Protein AF-A0A2A4PG64-F1 (afdb_monomer)

Structure (mmCIF, N/CA/C/O backbone):
data_AF-A0A2A4PG64-F1
#
_entry.id   AF-A0A2A4PG64-F1
#
loop_
_atom_site.group_PDB
_atom_site.id
_atom_site.type_symbol
_atom_site.label_atom_id
_atom_site.label_alt_id
_atom_site.label_comp_id
_atom_site.label_asym_id
_atom_site.label_entity_id
_atom_site.label_seq_id
_atom_site.pdbx_PDB_ins_code
_atom_site.Cartn_x
_atom_site.Cartn_y
_atom_site.Cartn_z
_atom_site.occupancy
_atom_site.B_iso_or_equiv
_atom_site.auth_seq_id
_atom_site.auth_comp_id
_atom_site.auth_asym_id
_atom_site.auth_atom_id
_atom_site.pdbx_PDB_model_num
ATOM 1 N N . MET A 1 1 ? -49.455 13.629 35.746 1.00 66.88 1 MET A N 1
ATOM 2 C CA . MET A 1 1 ? -48.270 14.523 35.776 1.00 66.88 1 MET A CA 1
ATOM 3 C C . MET A 1 1 ? -47.013 13.804 36.256 1.00 66.88 1 MET A C 1
ATOM 5 O O . MET A 1 1 ? -46.029 13.837 35.536 1.00 66.88 1 MET A O 1
ATOM 9 N N . LYS A 1 2 ? -47.038 13.102 37.401 1.00 69.81 2 LYS A N 1
ATOM 10 C CA . LYS A 1 2 ? -45.869 12.358 37.917 1.00 69.81 2 LYS A CA 1
ATOM 11 C C . LYS A 1 2 ? -45.339 11.298 36.940 1.00 69.81 2 LYS A C 1
ATOM 13 O O . LYS A 1 2 ? -44.163 11.316 36.632 1.00 69.81 2 LYS A O 1
ATOM 18 N N . THR A 1 3 ? -46.218 10.472 36.371 1.00 75.88 3 THR A N 1
ATOM 19 C CA . THR A 1 3 ? -45.873 9.455 35.357 1.00 75.88 3 THR A CA 1
ATOM 20 C C . THR A 1 3 ? -45.266 10.037 34.081 1.00 75.88 3 THR A C 1
ATOM 22 O O . THR A 1 3 ? -44.336 9.456 33.535 1.00 75.88 3 THR A O 1
ATOM 25 N N . LEU A 1 4 ? -45.749 11.201 33.635 1.00 79.69 4 LEU A N 1
ATOM 26 C CA . LEU A 1 4 ? -45.190 11.899 32.476 1.00 79.69 4 LEU A CA 1
ATOM 27 C C . LEU A 1 4 ? -43.775 12.409 32.781 1.00 79.69 4 LEU A C 1
ATOM 29 O O . LEU A 1 4 ? -42.878 12.212 31.978 1.00 79.69 4 LEU A O 1
ATOM 33 N N . LEU A 1 5 ? -43.562 12.972 33.975 1.00 79.62 5 LEU A N 1
ATOM 34 C CA . LEU A 1 5 ? -42.252 13.442 34.429 1.00 79.62 5 LEU A CA 1
ATOM 35 C C . LEU A 1 5 ? -41.237 12.294 34.568 1.00 79.62 5 LEU A C 1
ATOM 37 O O . LEU A 1 5 ? -40.084 12.442 34.172 1.00 79.62 5 LEU A O 1
ATOM 41 N N . THR A 1 6 ? -41.664 11.140 35.091 1.00 80.12 6 THR A N 1
ATOM 42 C CA . THR A 1 6 ? -40.815 9.943 35.211 1.00 80.12 6 THR A CA 1
ATOM 43 C C . THR A 1 6 ? -40.409 9.397 33.843 1.00 80.12 6 THR A C 1
ATOM 45 O O . THR A 1 6 ? -39.262 8.993 33.662 1.00 80.12 6 THR A O 1
ATOM 48 N N . LEU A 1 7 ? -41.323 9.429 32.867 1.00 82.00 7 LEU A N 1
ATOM 49 C CA . LEU A 1 7 ? -41.050 8.981 31.504 1.00 82.00 7 LEU A CA 1
ATOM 50 C C . LEU A 1 7 ? -40.038 9.902 30.809 1.00 82.00 7 LEU A C 1
ATOM 52 O O . LEU A 1 7 ? -39.064 9.416 30.242 1.00 82.00 7 LEU A O 1
ATOM 56 N N . THR A 1 8 ? -40.199 11.224 30.925 1.00 80.19 8 THR A N 1
ATOM 57 C CA . THR A 1 8 ? -39.253 12.190 30.344 1.00 80.19 8 THR A CA 1
ATOM 58 C C . THR A 1 8 ? -37.851 12.052 30.944 1.00 80.19 8 THR A C 1
ATOM 60 O O . THR A 1 8 ? -36.862 12.137 30.220 1.00 80.19 8 THR A O 1
ATOM 63 N N . LEU A 1 9 ? -37.754 11.785 32.252 1.00 80.12 9 LEU A N 1
ATOM 64 C CA . LEU A 1 9 ? -36.472 11.595 32.934 1.00 80.12 9 LEU A CA 1
ATOM 65 C C . LEU A 1 9 ? -35.762 10.296 32.501 1.00 80.12 9 LEU A C 1
ATOM 67 O O . LEU A 1 9 ? -34.542 10.295 32.372 1.00 80.12 9 LEU A O 1
ATOM 71 N N . CYS A 1 10 ? -36.514 9.223 32.217 1.00 79.00 10 CYS A N 1
ATOM 72 C CA . CYS A 1 10 ? -35.967 7.976 31.663 1.00 79.00 10 CYS A CA 1
ATOM 73 C C . CYS A 1 10 ? -35.488 8.117 30.214 1.00 79.00 10 CYS A C 1
ATOM 75 O O . CYS A 1 10 ? -34.479 7.525 29.851 1.00 79.00 10 CYS A O 1
ATOM 77 N N . LEU A 1 11 ? -36.184 8.886 29.371 1.00 75.50 11 LEU A N 1
ATOM 78 C CA . LEU A 1 11 ? -35.723 9.098 27.995 1.00 75.50 11 LEU A CA 1
ATOM 79 C C . LEU A 1 11 ? -34.452 9.958 27.945 1.00 75.50 11 LEU A C 1
ATOM 81 O O . LEU A 1 11 ? -33.571 9.695 27.130 1.00 75.50 11 LEU A O 1
ATOM 85 N N . ALA A 1 12 ? -34.319 10.945 28.836 1.00 76.75 12 ALA A N 1
ATOM 86 C CA . ALA A 1 12 ? -33.131 11.794 28.899 1.00 76.75 12 ALA A CA 1
ATOM 87 C C . ALA A 1 12 ? -31.860 11.013 29.295 1.00 76.75 12 ALA A C 1
ATOM 89 O O . ALA A 1 12 ? -30.779 11.304 28.779 1.00 76.75 12 ALA A O 1
ATOM 90 N N . SER A 1 13 ? -31.979 9.990 30.151 1.00 70.56 13 SER A N 1
ATOM 91 C CA . SER A 1 13 ? -30.851 9.149 30.582 1.00 70.56 13 SER A CA 1
ATOM 92 C C . SER A 1 13 ? -30.405 8.107 29.547 1.00 70.56 13 SER A C 1
ATOM 94 O O . SER A 1 13 ? -29.339 7.518 29.712 1.00 70.56 13 SER A O 1
ATOM 96 N N . MET A 1 14 ? -31.168 7.900 28.467 1.00 69.00 14 MET A N 1
ATOM 97 C CA . MET A 1 14 ? -30.802 7.024 27.341 1.00 69.00 14 MET A CA 1
ATOM 98 C C . MET A 1 14 ? -30.021 7.742 26.231 1.00 69.00 14 MET A C 1
ATOM 100 O O . MET A 1 14 ? -29.757 7.151 25.184 1.00 69.00 14 MET A O 1
ATOM 104 N N . SER A 1 15 ? -29.615 8.994 26.456 1.00 65.94 15 SER A N 1
ATOM 105 C CA . SER A 1 15 ? -28.696 9.733 25.584 1.00 65.94 15 SER A CA 1
ATOM 106 C C . SER A 1 15 ? -27.285 9.141 25.706 1.00 65.94 15 SER A C 1
ATOM 108 O O . SER A 1 15 ? -26.399 9.719 26.330 1.00 65.94 15 SER A O 1
ATOM 110 N N . GLY A 1 16 ? -27.097 7.926 25.191 1.00 66.94 16 GLY A N 1
ATOM 111 C CA . GLY A 1 16 ? -25.817 7.235 25.192 1.00 66.94 16 GLY A CA 1
ATOM 112 C C . GLY A 1 16 ? -24.791 8.036 24.402 1.00 66.94 16 GLY A C 1
ATOM 113 O O . GLY A 1 16 ? -25.024 8.387 23.246 1.00 66.94 16 GLY A O 1
ATOM 114 N N . SER A 1 17 ? -23.649 8.321 25.024 1.00 67.88 17 SER A N 1
ATOM 115 C CA . SER A 1 17 ? -22.493 8.877 24.332 1.00 67.88 17 SER A CA 1
ATOM 116 C C . SER A 1 17 ? -22.073 7.908 23.229 1.00 67.88 17 SER A C 1
ATOM 118 O O . SER A 1 17 ? -21.557 6.824 23.508 1.00 67.88 17 SER A O 1
ATOM 120 N N . ALA A 1 18 ? -22.308 8.277 21.971 1.00 65.25 18 ALA A N 1
ATOM 121 C CA . ALA A 1 18 ? -21.704 7.592 20.844 1.00 65.25 18 ALA A CA 1
ATOM 122 C C . ALA A 1 18 ? -20.197 7.867 20.898 1.00 65.25 18 ALA A C 1
ATOM 124 O O . ALA A 1 18 ? -19.726 8.919 20.470 1.00 65.25 18 ALA A O 1
ATOM 125 N N . PHE A 1 19 ? -19.434 6.941 21.476 1.00 62.97 19 PHE A N 1
ATOM 126 C CA . PHE A 1 19 ? -17.986 6.954 21.349 1.00 62.97 19 PHE A CA 1
ATOM 127 C C . PHE A 1 19 ? -17.658 6.524 19.921 1.00 62.97 19 PHE A C 1
ATOM 129 O O . PHE A 1 19 ? -17.598 5.331 19.622 1.00 62.97 19 PHE A O 1
ATOM 136 N N . ALA A 1 20 ? -17.451 7.491 19.028 1.00 64.75 20 ALA A N 1
ATOM 137 C CA . ALA A 1 20 ? -16.604 7.241 17.876 1.00 64.75 20 ALA A CA 1
ATOM 138 C C . ALA A 1 20 ? -15.214 6.945 18.449 1.00 64.75 20 ALA A C 1
ATOM 140 O O . ALA A 1 20 ? -14.500 7.849 18.873 1.00 64.75 20 ALA A O 1
ATOM 141 N N . GLN A 1 21 ? -14.878 5.665 18.601 1.00 64.25 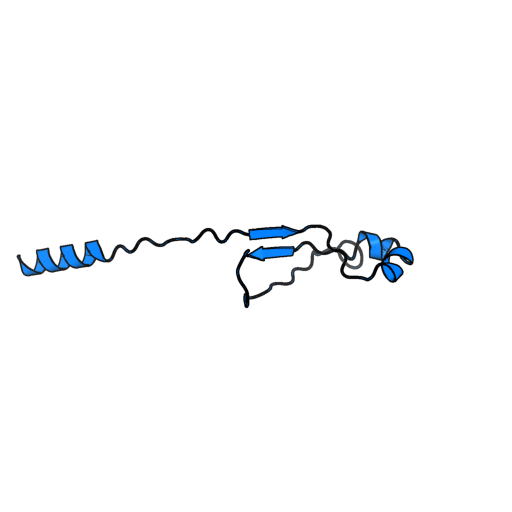21 GLN A N 1
ATOM 142 C CA . GLN A 1 21 ? -13.510 5.293 18.914 1.00 64.25 21 GLN A CA 1
ATOM 143 C C . GLN A 1 21 ? -12.690 5.705 17.697 1.00 64.25 21 GLN A C 1
ATOM 145 O O . GLN A 1 21 ? -12.873 5.129 16.623 1.00 64.25 21 GLN A O 1
ATOM 150 N N . ASP A 1 22 ? -11.830 6.711 17.859 1.00 67.38 22 ASP A N 1
ATOM 151 C CA . ASP A 1 22 ? -10.770 6.997 16.902 1.00 67.38 22 ASP A CA 1
ATOM 152 C C . ASP A 1 22 ? -9.908 5.738 16.819 1.00 67.38 22 ASP A C 1
ATOM 154 O O . ASP A 1 22 ? -9.000 5.513 17.625 1.00 67.38 22 ASP A O 1
ATOM 158 N N . ALA A 1 23 ? -10.248 4.847 15.890 1.00 75.94 23 ALA A N 1
ATOM 159 C CA . ALA A 1 23 ? -9.386 3.736 15.561 1.00 75.94 23 ALA A CA 1
ATOM 160 C C . ALA A 1 23 ? -8.093 4.373 15.063 1.00 75.94 23 ALA A C 1
ATOM 162 O O . ALA A 1 23 ? -8.098 5.122 14.088 1.00 75.94 23 ALA A O 1
ATOM 163 N N . LYS A 1 24 ? -6.994 4.147 15.780 1.00 90.88 24 LYS A N 1
ATOM 164 C CA . LYS A 1 24 ? -5.689 4.584 15.302 1.00 90.88 24 LYS A CA 1
ATOM 165 C C . LYS A 1 24 ? -5.402 3.804 14.033 1.00 90.88 24 LYS A C 1
ATOM 167 O O . LYS A 1 24 ? -5.458 2.577 14.040 1.00 90.88 24 LYS A O 1
ATOM 172 N N . TYR A 1 25 ? -5.157 4.520 12.949 1.00 93.94 25 TYR A N 1
ATOM 173 C CA . TYR A 1 25 ? -4.743 3.921 11.694 1.00 93.94 25 TYR A CA 1
ATOM 174 C C . TYR A 1 25 ? -3.282 4.230 11.446 1.00 93.94 25 TYR A C 1
ATOM 176 O O . TYR A 1 25 ? -2.792 5.312 11.777 1.00 93.94 25 TYR A O 1
ATOM 184 N N . LYS A 1 26 ? -2.621 3.282 10.795 1.00 95.69 26 LYS A N 1
ATOM 185 C CA . LYS A 1 26 ? -1.272 3.444 10.288 1.00 95.69 26 LYS A CA 1
ATOM 186 C C . LYS A 1 26 ? -1.284 3.345 8.772 1.00 95.69 26 LYS A C 1
ATOM 188 O O . LYS A 1 26 ? -2.034 2.556 8.196 1.00 95.69 26 LYS A O 1
ATOM 193 N N . THR A 1 27 ? -0.429 4.152 8.157 1.00 97.38 27 THR A N 1
ATOM 194 C CA . THR A 1 27 ? -0.114 4.070 6.735 1.00 97.38 27 THR A CA 1
ATOM 195 C C . THR A 1 27 ? 1.330 3.624 6.585 1.00 97.38 27 THR A C 1
ATOM 197 O O . THR A 1 27 ? 2.230 4.231 7.166 1.00 97.38 27 THR A O 1
ATOM 200 N N . GLU A 1 28 ? 1.552 2.582 5.798 1.00 97.88 28 GLU A N 1
ATOM 201 C CA . GLU A 1 28 ? 2.873 2.190 5.320 1.00 97.88 28 GLU A CA 1
ATOM 202 C C . GLU A 1 28 ? 2.912 2.381 3.808 1.00 97.88 28 GLU A C 1
ATOM 204 O O . GLU A 1 28 ? 1.973 1.996 3.117 1.00 97.88 28 GLU A O 1
ATOM 209 N N . LEU A 1 29 ? 3.965 3.029 3.316 1.00 97.50 29 LEU A N 1
ATOM 210 C CA . LEU A 1 29 ? 4.071 3.446 1.921 1.00 97.50 29 LEU A CA 1
ATOM 211 C C . LEU A 1 29 ? 5.139 2.636 1.191 1.00 97.50 29 LEU A C 1
ATOM 213 O O . LEU A 1 29 ? 6.14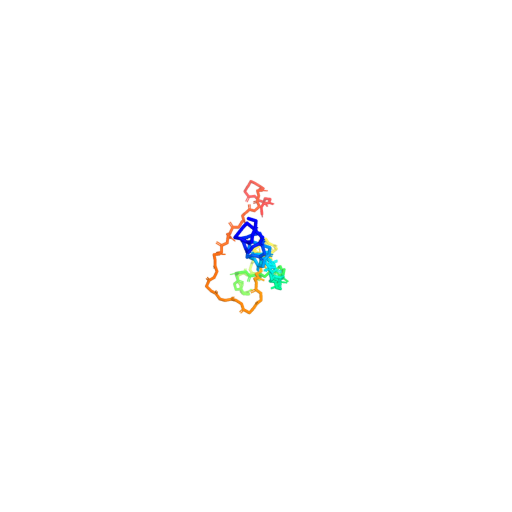8 2.267 1.800 1.00 97.50 29 LEU A O 1
ATOM 217 N N . ASN A 1 30 ? 4.965 2.465 -0.118 1.00 96.19 30 ASN A N 1
ATOM 218 C CA . ASN A 1 30 ? 5.964 1.902 -1.031 1.00 96.19 30 ASN A CA 1
ATOM 219 C C . ASN A 1 30 ? 6.446 0.493 -0.625 1.00 96.19 30 ASN A C 1
ATOM 221 O O . ASN A 1 30 ? 7.640 0.187 -0.662 1.00 96.19 30 ASN A O 1
ATOM 225 N N . ILE A 1 31 ? 5.530 -0.377 -0.188 1.00 97.62 31 ILE A N 1
ATOM 226 C CA . ILE A 1 31 ? 5.856 -1.755 0.194 1.00 97.62 31 ILE A CA 1
ATOM 227 C C . ILE A 1 31 ? 6.001 -2.610 -1.072 1.00 97.62 31 ILE A C 1
ATOM 229 O O . ILE A 1 31 ? 5.001 -2.867 -1.746 1.00 97.62 31 ILE A O 1
ATOM 233 N N . PRO A 1 32 ? 7.201 -3.120 -1.399 1.00 97.19 32 PRO A N 1
ATOM 234 C CA . PRO A 1 32 ? 7.368 -4.005 -2.543 1.00 97.19 32 PRO A CA 1
ATOM 235 C C . PRO A 1 32 ? 6.703 -5.360 -2.289 1.00 97.19 32 PRO A C 1
ATOM 237 O O . PRO A 1 32 ? 6.967 -6.005 -1.274 1.00 97.19 32 PRO A O 1
ATOM 240 N N . TYR A 1 33 ? 5.897 -5.833 -3.243 1.00 96.62 33 TYR A N 1
ATOM 241 C CA . TYR A 1 33 ? 5.246 -7.151 -3.150 1.00 96.62 33 TYR A CA 1
ATOM 242 C C . TYR A 1 33 ? 5.930 -8.251 -3.977 1.00 96.62 33 TYR A C 1
ATOM 244 O O . TYR A 1 33 ? 5.562 -9.421 -3.878 1.00 96.62 33 TYR A O 1
ATOM 252 N N . TYR A 1 34 ? 6.958 -7.905 -4.757 1.00 97.69 34 TYR A N 1
ATOM 253 C CA . TYR A 1 34 ? 7.875 -8.876 -5.360 1.00 97.69 34 TYR A CA 1
ATOM 254 C C . TYR A 1 34 ? 9.155 -9.024 -4.539 1.00 97.69 34 TYR A C 1
ATOM 256 O O . TYR A 1 34 ? 9.636 -8.078 -3.913 1.00 97.69 34 TYR A O 1
ATOM 264 N N . ASN A 1 35 ? 9.746 -10.220 -4.601 1.00 97.88 35 ASN A N 1
ATOM 265 C CA . ASN A 1 35 ? 11.033 -10.498 -3.973 1.00 97.88 35 ASN A CA 1
ATOM 266 C C . ASN A 1 35 ? 12.168 -9.640 -4.575 1.00 97.88 35 ASN A C 1
ATOM 268 O O . ASN A 1 35 ? 12.065 -9.064 -5.663 1.00 97.88 35 ASN A O 1
ATOM 272 N N . GLU A 1 36 ? 13.288 -9.577 -3.857 1.00 97.56 36 GLU A N 1
ATOM 273 C CA . GLU A 1 36 ? 14.413 -8.725 -4.236 1.00 97.56 36 GLU A CA 1
ATOM 274 C C . GLU A 1 36 ? 15.072 -9.145 -5.560 1.00 97.56 36 GLU A C 1
ATOM 276 O O . GLU A 1 36 ? 15.502 -8.278 -6.321 1.00 97.56 36 GLU A O 1
ATOM 281 N N . SER A 1 37 ? 15.145 -10.447 -5.871 1.00 98.06 37 SER A N 1
ATOM 282 C CA . SER A 1 37 ? 15.769 -10.913 -7.115 1.00 98.06 37 SER A CA 1
ATOM 283 C C . SER A 1 37 ? 14.975 -10.477 -8.348 1.00 98.06 37 SER A C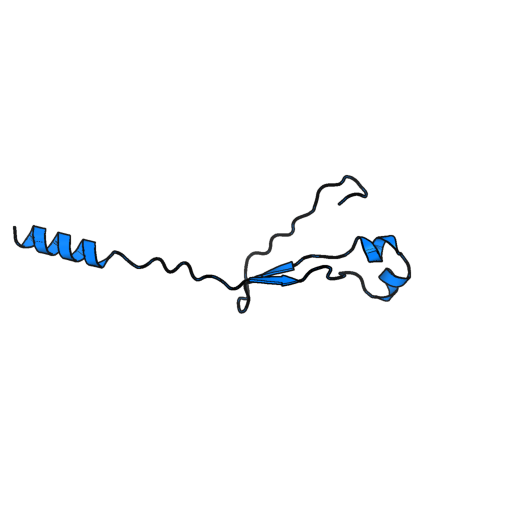 1
ATOM 285 O O . SER A 1 37 ? 15.575 -9.961 -9.289 1.00 98.06 37 SER A O 1
ATOM 287 N N . THR A 1 38 ? 13.644 -10.578 -8.320 1.00 98.19 38 THR A N 1
ATOM 288 C CA . THR A 1 38 ? 12.765 -10.075 -9.386 1.00 98.19 38 THR A CA 1
ATOM 289 C C . THR A 1 38 ? 12.903 -8.563 -9.547 1.00 98.19 38 THR A C 1
ATOM 291 O O . THR A 1 38 ? 13.081 -8.074 -10.659 1.00 98.19 38 THR A O 1
ATOM 294 N N . ARG A 1 39 ? 12.906 -7.807 -8.443 1.00 97.62 39 ARG A N 1
ATOM 295 C CA . ARG A 1 39 ? 13.062 -6.342 -8.487 1.00 97.62 39 ARG A CA 1
ATOM 296 C C . ARG A 1 39 ? 14.430 -5.892 -9.000 1.00 97.62 39 ARG A C 1
ATOM 298 O O . ARG A 1 39 ? 14.543 -4.829 -9.596 1.00 97.62 39 ARG A O 1
ATOM 305 N N . LYS A 1 40 ? 15.491 -6.665 -8.761 1.00 97.56 40 LYS A N 1
ATOM 306 C CA . LYS A 1 40 ? 16.820 -6.372 -9.325 1.00 97.56 40 LYS A CA 1
ATOM 307 C C . LYS A 1 40 ? 16.885 -6.641 -10.826 1.00 97.56 40 LYS A C 1
ATOM 309 O O . LYS A 1 40 ? 17.672 -5.990 -11.506 1.00 97.56 40 LYS A O 1
ATOM 314 N N . ALA A 1 41 ? 16.094 -7.591 -11.319 1.00 98.12 41 ALA A N 1
ATOM 315 C CA . ALA A 1 41 ? 16.085 -7.980 -12.723 1.00 98.12 41 ALA A CA 1
ATOM 316 C C . ALA A 1 41 ? 15.294 -7.008 -13.615 1.00 98.12 41 ALA A C 1
ATOM 318 O O . ALA A 1 41 ? 15.626 -6.880 -14.791 1.00 98.12 41 ALA A O 1
ATOM 319 N N . ASP A 1 42 ? 14.286 -6.319 -13.071 1.00 97.19 42 ASP A N 1
ATOM 320 C CA . ASP A 1 42 ? 13.402 -5.439 -13.839 1.00 97.19 42 ASP A CA 1
ATOM 321 C C . ASP A 1 42 ? 13.169 -4.087 -13.123 1.00 97.19 42 ASP A C 1
ATOM 323 O O . ASP A 1 42 ? 12.485 -4.036 -12.092 1.00 97.19 42 ASP A O 1
ATOM 327 N N . PRO A 1 43 ? 13.710 -2.973 -13.663 1.00 95.00 43 PRO A N 1
ATOM 328 C CA . PRO A 1 43 ? 13.498 -1.634 -13.116 1.00 95.00 43 PRO A CA 1
ATOM 329 C C . PRO A 1 43 ? 12.030 -1.199 -13.081 1.00 95.00 43 PRO A C 1
ATOM 331 O O . PRO A 1 43 ? 11.639 -0.500 -12.149 1.00 95.00 43 PRO A O 1
ATOM 334 N N . TYR A 1 44 ? 11.215 -1.624 -14.050 1.00 93.00 44 TYR A N 1
ATOM 335 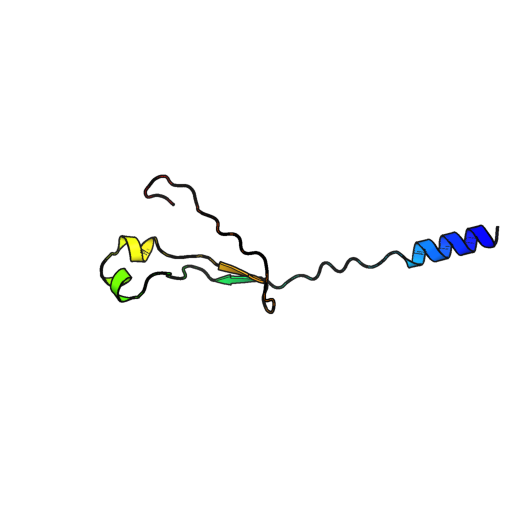C CA . TYR A 1 44 ? 9.797 -1.280 -14.099 1.00 93.00 44 TYR A CA 1
ATOM 336 C C . TYR A 1 44 ? 9.045 -1.940 -12.942 1.00 93.00 44 TYR A C 1
ATOM 338 O O . TYR A 1 44 ? 8.303 -1.272 -12.229 1.00 93.00 44 TYR A O 1
ATOM 346 N N . ILE A 1 45 ? 9.301 -3.226 -12.676 1.00 94.31 45 ILE A N 1
ATOM 347 C CA . ILE A 1 45 ? 8.745 -3.910 -11.495 1.00 94.31 45 ILE A CA 1
ATOM 348 C C . ILE A 1 45 ? 9.235 -3.242 -10.211 1.00 94.31 45 ILE A C 1
ATOM 350 O O . ILE A 1 45 ? 8.461 -3.050 -9.276 1.00 94.31 45 ILE A O 1
ATOM 354 N N . LYS A 1 46 ? 10.521 -2.882 -10.147 1.00 95.88 46 LYS A N 1
ATOM 355 C CA . LYS A 1 46 ? 11.085 -2.227 -8.965 1.00 95.88 46 LYS A CA 1
ATOM 356 C C . LYS A 1 46 ? 10.369 -0.922 -8.618 1.00 95.88 46 LYS A C 1
ATOM 358 O O . LYS A 1 46 ? 10.229 -0.661 -7.429 1.00 95.88 46 LYS A O 1
ATOM 363 N N . GLU A 1 47 ? 9.985 -0.147 -9.630 1.00 92.62 47 GLU A N 1
ATOM 364 C CA . GLU A 1 47 ? 9.341 1.164 -9.498 1.00 92.62 47 GLU A CA 1
ATOM 365 C C . GLU A 1 47 ? 7.817 1.075 -9.332 1.00 92.62 47 GLU A C 1
ATOM 367 O O . GLU A 1 47 ? 7.243 1.847 -8.576 1.00 92.62 47 GLU A O 1
ATOM 372 N N . ARG A 1 48 ? 7.145 0.165 -10.048 1.00 91.75 48 ARG A N 1
ATOM 373 C CA . ARG A 1 48 ? 5.673 0.149 -10.152 1.00 91.75 48 ARG A CA 1
ATOM 374 C C . ARG A 1 48 ? 4.996 -0.882 -9.258 1.00 91.75 48 ARG A C 1
ATOM 376 O O . ARG A 1 48 ? 3.814 -0.747 -8.961 1.00 91.75 48 ARG A O 1
ATOM 383 N N . CYS A 1 49 ? 5.701 -1.934 -8.844 1.00 93.88 49 CYS A N 1
ATOM 384 C CA . CYS A 1 49 ? 5.116 -3.021 -8.060 1.00 93.88 49 CYS A CA 1
ATOM 385 C C . CYS A 1 49 ? 5.300 -2.810 -6.552 1.00 93.88 49 CYS A C 1
ATOM 387 O O . CYS A 1 49 ? 5.893 -3.640 -5.852 1.00 93.88 49 CYS A O 1
ATOM 389 N N . GLU A 1 50 ? 4.756 -1.698 -6.065 1.00 95.44 50 GLU A N 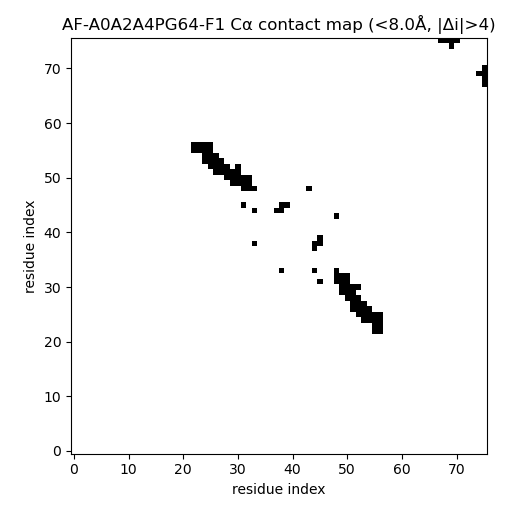1
ATOM 390 C CA . GLU A 1 50 ? 4.739 -1.311 -4.657 1.00 95.44 50 GLU A CA 1
ATOM 391 C C . GLU A 1 50 ? 3.291 -1.055 -4.199 1.00 95.44 50 GLU A C 1
ATOM 393 O O . GLU A 1 50 ? 2.411 -0.780 -5.013 1.00 95.44 50 GLU A O 1
ATOM 398 N N . LEU A 1 51 ? 3.025 -1.227 -2.903 1.00 96.56 51 LEU A N 1
ATOM 399 C CA . LEU A 1 51 ? 1.715 -1.026 -2.284 1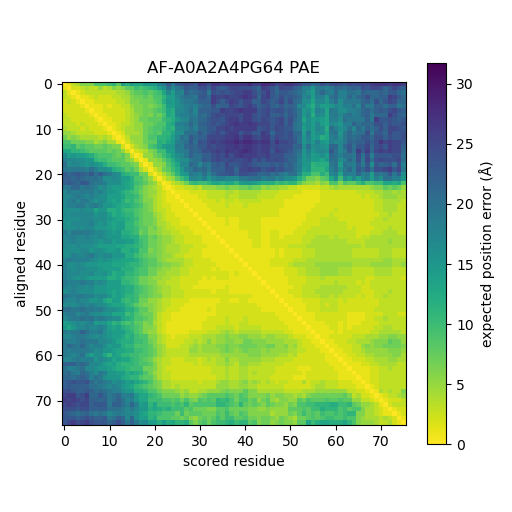.00 96.56 51 LEU A CA 1
ATOM 400 C C . LEU A 1 51 ? 1.809 0.009 -1.174 1.00 96.56 51 LEU A C 1
ATOM 402 O O . LEU A 1 51 ? 2.730 -0.030 -0.357 1.00 96.56 51 LEU A O 1
ATOM 406 N N . ASP A 1 52 ? 0.775 0.831 -1.076 1.00 97.38 52 ASP A N 1
ATOM 407 C CA . ASP A 1 52 ? 0.494 1.602 0.124 1.00 97.38 52 ASP A CA 1
ATOM 408 C C . ASP A 1 52 ? -0.584 0.870 0.931 1.00 97.38 52 ASP A C 1
ATOM 410 O O . ASP A 1 52 ? -1.627 0.480 0.398 1.00 97.38 52 ASP A O 1
ATOM 414 N N . ILE A 1 53 ? -0.340 0.657 2.223 1.00 97.38 53 ILE A N 1
ATOM 415 C CA . ILE A 1 53 ? -1.246 -0.072 3.113 1.00 97.38 53 ILE A CA 1
ATOM 416 C C . ILE A 1 53 ? -1.729 0.869 4.211 1.00 97.38 53 ILE A C 1
ATOM 418 O O . ILE A 1 53 ? -0.945 1.342 5.031 1.00 97.38 53 ILE A O 1
ATOM 422 N N . TYR A 1 54 ? -3.042 1.093 4.253 1.00 96.62 54 TYR A N 1
ATOM 423 C CA . TYR A 1 54 ? -3.737 1.824 5.310 1.00 96.62 54 TYR A CA 1
ATOM 424 C C . TYR A 1 54 ? -4.577 0.853 6.141 1.00 96.62 54 TYR A C 1
ATOM 426 O O . TYR A 1 54 ? -5.495 0.222 5.613 1.00 96.62 54 TYR A O 1
ATOM 434 N N . TYR A 1 55 ? -4.265 0.703 7.430 1.00 95.50 55 TYR A N 1
ATOM 435 C CA . TYR A 1 55 ? -4.878 -0.332 8.267 1.00 95.50 55 TYR A CA 1
ATOM 436 C C . TYR A 1 55 ? -5.084 0.110 9.727 1.00 95.50 55 TYR A C 1
ATOM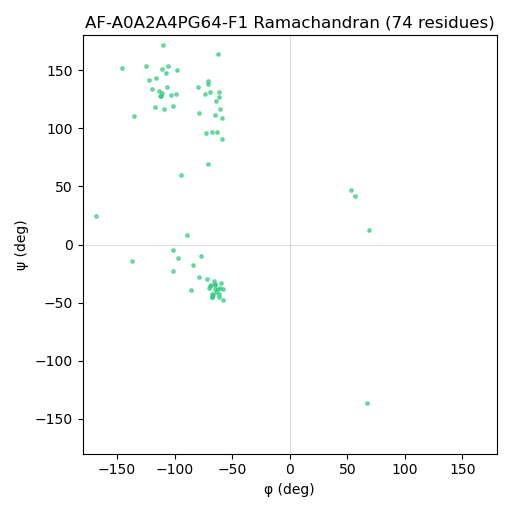 438 O O . TYR A 1 55 ? -4.337 0.958 10.224 1.00 95.50 55 TYR A O 1
ATOM 446 N N . PRO A 1 56 ? -6.099 -0.439 10.427 1.00 94.62 56 PRO A N 1
ATOM 447 C CA . PRO A 1 56 ? -6.341 -0.138 11.835 1.00 94.62 56 PRO A CA 1
ATOM 448 C C . PRO A 1 56 ? -5.302 -0.830 12.728 1.00 94.62 56 PRO A C 1
ATOM 450 O O . PRO A 1 56 ? -5.094 -2.040 12.642 1.00 94.62 56 PRO A O 1
ATOM 453 N N . GLU A 1 57 ? -4.673 -0.082 13.628 1.00 93.88 57 GLU A N 1
ATOM 454 C CA . GLU A 1 57 ? -3.725 -0.626 14.598 1.00 93.88 57 GLU A CA 1
ATOM 455 C C . GLU A 1 57 ? -4.437 -1.462 15.672 1.00 93.88 57 GLU A C 1
ATOM 457 O O . GLU A 1 57 ? -5.513 -1.110 16.159 1.00 93.88 57 GLU A O 1
ATOM 462 N N . GLY A 1 58 ? -3.819 -2.577 16.077 1.00 91.38 58 GLY A N 1
ATOM 463 C CA . GLY A 1 58 ? -4.312 -3.416 17.178 1.00 91.38 58 GLY A CA 1
ATOM 464 C C . GLY A 1 58 ? -5.617 -4.168 16.893 1.00 91.38 58 GLY A C 1
ATOM 465 O O . GLY A 1 58 ? -6.212 -4.715 17.820 1.00 91.38 58 GLY A O 1
ATOM 466 N N . LYS A 1 59 ? -6.066 -4.211 15.632 1.00 91.44 59 LYS A N 1
ATOM 467 C CA . LYS A 1 59 ? -7.278 -4.913 15.205 1.00 91.44 59 LYS A CA 1
ATOM 468 C C . LYS A 1 59 ? -6.943 -5.994 14.180 1.00 91.44 59 LYS A C 1
ATOM 470 O O . LYS A 1 59 ? -6.242 -5.736 13.211 1.00 91.44 59 LYS A O 1
ATOM 475 N N . ASN A 1 60 ? -7.515 -7.177 14.374 1.00 91.56 60 ASN A N 1
ATOM 476 C CA . ASN A 1 60 ? -7.457 -8.294 13.429 1.00 91.56 60 ASN A CA 1
ATOM 477 C C . ASN A 1 60 ? -8.841 -8.523 12.795 1.00 91.56 60 ASN A C 1
ATOM 479 O O . ASN A 1 60 ? -9.821 -7.909 13.218 1.00 91.56 60 ASN A O 1
ATOM 483 N N . GLU A 1 61 ? -8.912 -9.397 11.786 1.00 94.75 61 GLU A N 1
ATOM 484 C CA . GLU A 1 61 ? -10.173 -9.879 11.185 1.00 94.75 61 GLU A CA 1
ATOM 485 C C . GLU A 1 61 ? -11.116 -8.751 10.722 1.00 94.75 61 GLU A C 1
ATOM 487 O O . GLU A 1 61 ? -12.314 -8.735 11.004 1.00 94.75 61 GLU A O 1
ATOM 492 N N . PHE A 1 62 ? -10.567 -7.770 10.007 1.00 92.81 62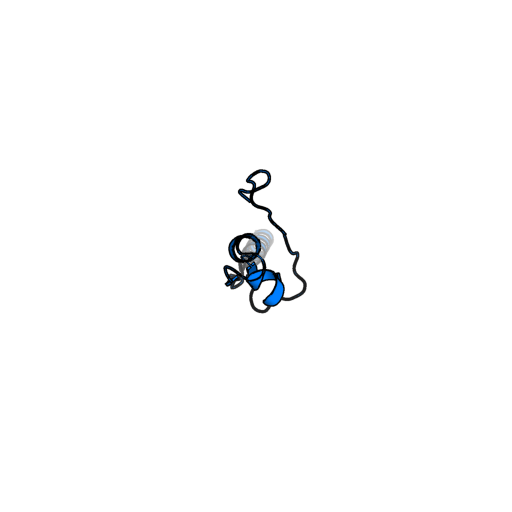 PHE A N 1
ATOM 493 C CA . PHE A 1 62 ? -11.331 -6.676 9.412 1.00 92.81 62 PHE A CA 1
ATOM 494 C C . PHE A 1 62 ? -11.464 -6.855 7.898 1.00 92.81 62 PHE A C 1
ATOM 496 O O . PHE A 1 62 ? -10.620 -7.468 7.247 1.00 92.81 62 PHE A O 1
ATOM 503 N N . ALA A 1 63 ? -12.530 -6.294 7.327 1.00 95.62 63 ALA A N 1
ATOM 504 C CA . ALA A 1 63 ? -12.710 -6.277 5.882 1.00 95.62 63 ALA A CA 1
ATOM 505 C C . ALA A 1 63 ? -11.561 -5.511 5.207 1.00 95.62 63 ALA A C 1
ATOM 507 O O . ALA A 1 63 ? -11.240 -4.391 5.603 1.00 95.62 63 ALA A O 1
ATOM 508 N N . THR A 1 64 ? -10.960 -6.109 4.180 1.00 96.38 64 THR A N 1
ATOM 509 C CA . THR A 1 64 ? -9.879 -5.504 3.395 1.00 96.38 64 THR A CA 1
ATOM 510 C C . THR A 1 64 ? -10.405 -5.088 2.031 1.00 96.38 64 THR A C 1
ATOM 512 O O . THR A 1 64 ? -11.112 -5.847 1.370 1.00 96.38 64 THR A O 1
ATOM 515 N N . ILE A 1 65 ? -10.041 -3.883 1.602 1.00 96.94 65 ILE A N 1
ATOM 516 C CA . ILE A 1 65 ? -10.352 -3.366 0.272 1.00 96.94 65 ILE A CA 1
ATOM 517 C C . ILE A 1 65 ? -9.044 -3.290 -0.505 1.00 96.94 65 ILE A C 1
ATOM 519 O O . ILE A 1 65 ? -8.068 -2.728 -0.015 1.00 96.94 65 ILE A O 1
ATOM 523 N N . VAL A 1 66 ? -9.040 -3.836 -1.720 1.00 96.19 66 VAL A N 1
ATOM 524 C CA . VAL A 1 66 ? -7.947 -3.648 -2.677 1.00 96.19 66 VAL A CA 1
ATOM 525 C C . VAL A 1 66 ? -8.400 -2.606 -3.689 1.00 96.19 66 VAL A C 1
ATOM 527 O O . VAL A 1 66 ? -9.408 -2.798 -4.370 1.00 96.19 66 VAL A O 1
ATOM 530 N N . TRP A 1 67 ? -7.673 -1.495 -3.764 1.00 93.44 67 TRP A N 1
ATOM 531 C CA . TRP A 1 67 ? -7.952 -0.409 -4.694 1.00 93.44 67 TRP A CA 1
ATOM 532 C C . TRP A 1 67 ? -6.849 -0.337 -5.746 1.00 93.44 67 TRP A C 1
ATOM 534 O O . TRP A 1 67 ? -5.670 -0.291 -5.415 1.00 93.44 67 TRP A O 1
ATOM 544 N N . PHE A 1 68 ? -7.247 -0.333 -7.015 1.00 89.06 68 PHE A N 1
ATOM 545 C CA . PHE A 1 68 ? -6.348 -0.145 -8.144 1.00 89.06 68 PHE A CA 1
ATOM 546 C C . PHE A 1 68 ? -6.499 1.274 -8.682 1.00 89.06 68 PHE A C 1
ATOM 548 O O . PHE A 1 68 ? -7.615 1.717 -8.981 1.00 89.06 68 PHE A O 1
ATOM 555 N N . HIS A 1 69 ? -5.380 1.979 -8.829 1.00 85.69 69 HIS A N 1
ATOM 556 C CA . HIS A 1 69 ? -5.362 3.250 -9.535 1.00 85.69 69 HIS A CA 1
ATOM 557 C C . HIS A 1 69 ? -5.563 3.015 -11.037 1.00 85.69 69 HIS A C 1
ATOM 559 O O . HIS A 1 69 ? -5.049 2.067 -11.628 1.00 85.69 69 HIS A O 1
ATOM 565 N N . GLY A 1 70 ? -6.369 3.869 -11.665 1.00 87.50 70 GLY A N 1
ATOM 566 C CA . GLY A 1 70 ? -6.568 3.832 -13.109 1.00 87.50 70 GLY A CA 1
ATOM 567 C C . GLY A 1 70 ? -5.408 4.511 -13.834 1.00 87.50 70 GLY A C 1
ATOM 568 O O . GLY A 1 70 ? -5.012 5.611 -13.465 1.00 87.50 70 GLY A O 1
ATOM 569 N N . GLY A 1 71 ? -4.909 3.894 -14.904 1.00 86.12 71 GLY A N 1
ATOM 570 C CA . GLY A 1 71 ? -3.865 4.485 -15.750 1.00 86.12 71 GLY A CA 1
ATOM 571 C C . GLY A 1 71 ? -3.635 3.742 -17.069 1.00 86.12 71 GLY A C 1
ATOM 572 O O . GLY A 1 71 ? -2.546 3.793 -17.638 1.00 86.12 71 GLY A O 1
ATOM 573 N N . GLY A 1 72 ? -4.643 3.010 -17.553 1.00 86.69 72 GLY A N 1
ATOM 574 C CA . GLY A 1 72 ? -4.507 2.136 -18.721 1.00 86.69 72 GLY A CA 1
ATOM 575 C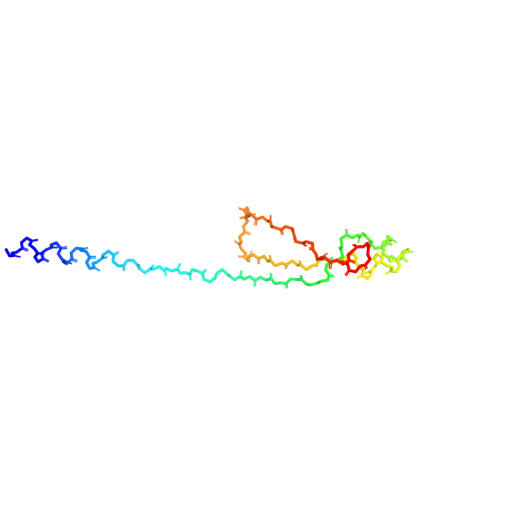 C . GLY A 1 72 ? -3.578 0.952 -18.439 1.00 86.69 72 GLY A C 1
ATOM 576 O O . GLY A 1 72 ? -3.676 0.335 -17.384 1.00 86.69 72 GLY A O 1
ATOM 577 N N . LEU A 1 73 ? -2.686 0.632 -19.382 1.00 81.06 73 LEU A N 1
ATOM 578 C CA . LEU A 1 73 ? -1.754 -0.499 -19.261 1.00 81.06 73 LEU A CA 1
ATOM 579 C C . LEU A 1 73 ? -0.475 -0.173 -18.471 1.00 81.06 73 LEU A C 1
ATOM 581 O O . LEU A 1 73 ? 0.225 -1.096 -18.067 1.00 81.06 73 LEU A O 1
ATOM 585 N N . THR A 1 74 ? -0.144 1.110 -18.284 1.00 81.50 74 THR A N 1
ATOM 586 C CA . THR A 1 74 ? 1.192 1.527 -17.803 1.00 81.50 74 THR A CA 1
ATOM 587 C C . THR A 1 74 ? 1.186 2.634 -16.750 1.00 81.50 74 THR A C 1
ATOM 589 O O . THR A 1 74 ? 2.224 2.909 -16.160 1.00 81.50 74 THR A O 1
ATOM 592 N N . GLY A 1 75 ? 0.065 3.332 -16.556 1.00 78.38 75 GLY A N 1
ATOM 593 C CA . GLY A 1 75 ? -0.010 4.503 -15.676 1.00 78.38 75 GLY A CA 1
ATOM 594 C C . GLY A 1 75 ? -0.536 4.220 -14.270 1.00 78.38 75 GLY A C 1
ATOM 595 O O . GLY A 1 75 ? -0.439 5.113 -13.431 1.00 78.38 75 GLY A O 1
ATOM 596 N N . GLY A 1 76 ? -1.095 3.027 -14.038 1.00 76.38 76 GLY A N 1
ATOM 597 C CA . GLY A 1 76 ? -1.636 2.594 -12.744 1.00 76.38 76 GLY A CA 1
ATOM 598 C C . GLY A 1 76 ? -0.573 2.137 -11.761 1.00 76.38 76 GLY A C 1
ATOM 599 O O . GLY A 1 76 ? 0.550 1.806 -12.213 1.00 76.38 76 GLY A O 1
#

Foldseek 3Di:
DVVVVVVVVVVVVPPDPPPPPPQDKDKDWFAAPDDPVVCVVDVLSVPPRGDIDIGGPPDDDDDDDDDDDDDPPRYD

Radius of gyration: 25.14 Å; Cα contacts (8 Å, |Δi|>4): 50; chains: 1; bounding box: 65×25×57 Å

Sequence (76 aa):
MKTLLTLTLCLASMSGSAFAQDAKYKTELNIPYYNESTRKADPYIKERCELDIYYPEGKNEFATIVWFHGGGLTGG

pLDDT: mean 87.16, std 11.16, range [62.97, 98.19]

Solvent-accessible surface area (backbone atoms only — not comparable to full-atom values): 5088 Å² total; per-residue (Å²): 109,69,69,59,53,54,50,55,56,55,57,63,72,63,68,68,81,81,76,79,72,80,72,53,66,48,76,49,72,73,43,63,81,62,59,70,70,62,34,72,74,32,69,65,53,54,71,60,46,49,41,71,48,77,45,60,63,98,63,76,98,66,94,80,84,87,84,80,66,83,38,84,97,77,62,76

Nearest PDB structures (foldseek):
  7c9u-assembly1_A  TM=2.441E-01  e=6.540E+00  Echovirus E30

Secondary structure (DSSP, 8-state):
-HHHHHHHHHHHTT----------EEEEEEEE-S-HHHHHH-HHHHHHSEEEEEEETT--S------PPP-TTT--

Mean predicted aligned error: 9.41 Å